Protein AF-A0A553RM93-F1 (afdb_monomer)

InterPro domains:
  IPR006202 Neurotransmitter-gated ion-channel ligand-binding domain [PF02931] (1-61)
  IPR036734 Neurotransmitter-gated ion-channel ligand-binding domain superfamily [G3DSA:2.70.170.10] (1-61)
  IPR036734 Neurotransmitter-gated ion-channel ligand-binding domain superfamily [SSF63712] (1-61)

Radius of gyration: 13.66 Å; Cα contacts (8 Å, |Δi|>4): 75; chains: 1; bounding box: 31×23×34 Å

Organism: NCBI:txid2873325

Solvent-accessible surface area (backbone atoms only — not comparable to full-atom values): 4003 Å² total; per-residue (Å²): 79,77,88,58,45,57,88,69,100,60,66,64,51,79,42,55,65,78,58,48,72,75,47,93,71,84,91,81,76,65,95,84,61,89,80,84,80,77,47,64,78,97,52,67,47,54,43,37,34,36,31,38,82,9,51,73,47,78,50,75,79

Structure (mmCIF, N/CA/C/O backbone):
data_AF-A0A553RM93-F1
#
_entry.id   AF-A0A553RM93-F1
#
loop_
_atom_site.group_PDB
_atom_site.id
_atom_site.type_symbol
_atom_site.label_atom_id
_atom_site.label_alt_id
_atom_site.label_comp_id
_atom_site.label_asym_id
_atom_site.label_entity_id
_atom_site.label_seq_id
_atom_site.pdbx_PDB_ins_code
_atom_site.Cartn_x
_atom_site.Cartn_y
_atom_site.Cartn_z
_atom_site.occupancy
_atom_site.B_iso_or_equiv
_atom_site.auth_seq_id
_atom_site.auth_comp_id
_atom_site.auth_asym_id
_atom_site.auth_atom_id
_atom_site.pdbx_PDB_model_num
ATOM 1 N N . ASP A 1 1 ? -4.309 -6.238 3.462 1.00 76.50 1 ASP A N 1
ATOM 2 C CA . ASP A 1 1 ? -3.633 -7.082 4.463 1.00 76.50 1 ASP A CA 1
ATOM 3 C C . ASP A 1 1 ? -4.511 -7.079 5.700 1.00 76.50 1 ASP A C 1
ATOM 5 O O . 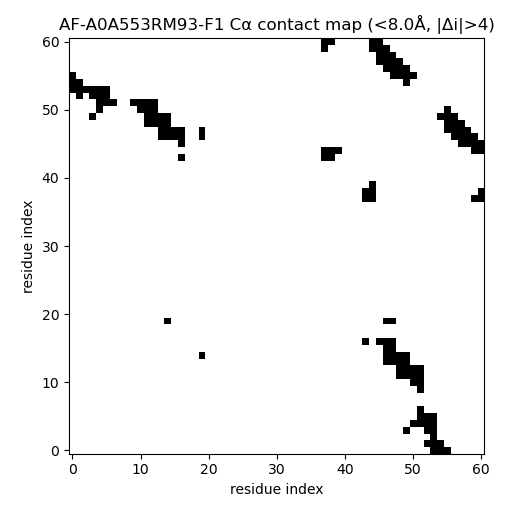ASP A 1 1 ? -4.594 -6.060 6.376 1.00 76.50 1 ASP A O 1
ATOM 9 N N . GLU A 1 2 ? -5.230 -8.175 5.952 1.00 84.81 2 GLU A N 1
ATOM 10 C CA . GLU A 1 2 ? -6.208 -8.251 7.051 1.00 84.81 2 GLU A CA 1
ATOM 11 C C . GLU A 1 2 ? -5.578 -7.987 8.427 1.00 84.81 2 GLU A C 1
ATOM 13 O O . GLU A 1 2 ? -6.256 -7.534 9.344 1.00 84.81 2 GLU A O 1
ATOM 18 N N . ARG A 1 3 ? -4.262 -8.196 8.560 1.00 89.69 3 ARG A N 1
ATOM 19 C CA . ARG A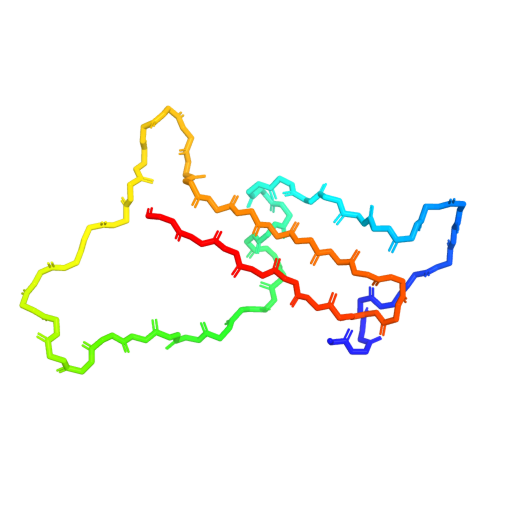 1 3 ? -3.504 -7.958 9.797 1.00 89.69 3 ARG A CA 1
ATOM 20 C C . ARG A 1 3 ? -3.333 -6.476 10.130 1.00 89.69 3 ARG A C 1
ATOM 22 O O . ARG A 1 3 ? -2.912 -6.153 11.234 1.00 89.69 3 ARG A O 1
ATOM 29 N N . LEU A 1 4 ? -3.598 -5.586 9.174 1.00 89.00 4 LEU A N 1
ATOM 30 C CA . LEU A 1 4 ? -3.430 -4.137 9.315 1.00 89.00 4 LEU A CA 1
ATOM 31 C C . LEU A 1 4 ? -4.766 -3.396 9.449 1.00 89.00 4 LEU A C 1
ATOM 33 O O . LEU A 1 4 ? -4.799 -2.175 9.317 1.00 89.00 4 LEU A O 1
ATOM 37 N N . ARG A 1 5 ? -5.859 -4.122 9.712 1.00 89.75 5 ARG A N 1
ATOM 38 C CA . ARG A 1 5 ? -7.155 -3.531 10.061 1.00 89.75 5 ARG A CA 1
ATOM 39 C C . ARG A 1 5 ? -7.054 -2.776 11.379 1.00 89.75 5 ARG A C 1
ATOM 41 O O . ARG A 1 5 ? -6.355 -3.207 12.297 1.00 89.75 5 ARG A O 1
ATOM 48 N N . PHE A 1 6 ? -7.759 -1.657 11.472 1.00 88.50 6 PHE A N 1
ATOM 49 C CA . PHE A 1 6 ? -7.781 -0.840 12.679 1.00 88.50 6 PHE A CA 1
ATOM 50 C C . PHE A 1 6 ? -9.141 -0.167 12.850 1.00 88.50 6 PHE A C 1
ATOM 52 O O . PHE A 1 6 ? -9.840 0.102 11.877 1.00 88.50 6 PHE A O 1
ATOM 59 N N . GLU A 1 7 ? -9.494 0.130 14.097 1.00 91.00 7 GLU A N 1
ATOM 60 C CA . GLU A 1 7 ? -10.700 0.878 14.448 1.00 91.00 7 GLU A CA 1
ATOM 61 C C . GLU A 1 7 ? -10.300 2.241 15.017 1.00 91.00 7 GLU A C 1
ATOM 63 O O . GLU A 1 7 ? -9.416 2.345 15.872 1.00 91.00 7 GLU A O 1
ATOM 68 N N . GLY A 1 8 ? -10.926 3.309 14.530 1.00 88.25 8 GLY A N 1
ATOM 69 C CA . GLY A 1 8 ? -10.646 4.665 14.982 1.00 88.25 8 GLY A CA 1
ATOM 70 C C . GLY A 1 8 ? -11.471 5.714 14.237 1.00 88.25 8 GLY A C 1
ATOM 71 O O . GLY A 1 8 ? -12.185 5.388 13.296 1.00 88.25 8 GLY A O 1
ATOM 72 N N . PRO A 1 9 ? -11.366 6.996 14.624 1.00 90.75 9 PRO A N 1
ATOM 73 C CA . PRO A 1 9 ? -12.125 8.080 13.994 1.00 90.75 9 PRO A CA 1
ATOM 74 C C . PRO A 1 9 ? -11.630 8.444 12.582 1.00 90.75 9 PRO A C 1
ATOM 76 O O . PRO A 1 9 ? -12.234 9.281 11.917 1.00 90.75 9 PRO A O 1
ATOM 79 N N . MET A 1 10 ? -10.504 7.878 12.137 1.00 88.44 10 MET A N 1
ATOM 80 C CA . MET A 1 10 ? -9.910 8.138 10.826 1.00 88.44 10 MET A CA 1
ATOM 81 C C . MET A 1 10 ? -10.060 6.915 9.928 1.00 88.44 10 MET A C 1
ATOM 83 O O . MET A 1 10 ? -9.668 5.830 10.326 1.00 88.44 10 MET A O 1
ATOM 87 N N . ASN A 1 11 ? -10.494 7.106 8.684 1.00 88.44 11 ASN A N 1
ATOM 88 C CA . ASN A 1 11 ? -10.653 5.994 7.735 1.00 88.44 11 ASN A CA 1
ATOM 89 C C . ASN A 1 11 ? -9.344 5.640 7.003 1.00 88.44 11 ASN A C 1
ATOM 91 O O . ASN A 1 11 ? -9.255 4.615 6.338 1.00 88.44 11 ASN A O 1
ATOM 95 N N . ILE A 1 12 ? -8.329 6.519 7.055 1.00 87.94 12 ILE A N 1
ATOM 96 C CA . ILE A 1 12 ? -7.063 6.346 6.328 1.00 87.94 12 ILE A CA 1
ATOM 97 C C . ILE A 1 12 ? -5.880 6.768 7.199 1.00 87.94 12 ILE A C 1
ATOM 99 O O . ILE A 1 12 ? -5.742 7.942 7.550 1.00 87.94 12 ILE A O 1
ATOM 103 N N . LEU A 1 13 ? -4.960 5.837 7.443 1.00 86.81 13 LEU A N 1
ATOM 104 C CA . LEU A 1 13 ? -3.660 6.108 8.052 1.00 86.81 13 LEU A CA 1
ATOM 105 C C . LEU A 1 13 ? -2.615 6.362 6.968 1.00 86.81 13 LEU A C 1
ATOM 107 O O . LEU A 1 13 ? -2.413 5.547 6.069 1.00 86.81 13 LEU A O 1
ATOM 111 N N . ARG A 1 14 ? -1.928 7.504 7.054 1.00 85.38 14 ARG A N 1
ATOM 112 C CA . ARG A 1 14 ? -0.795 7.848 6.183 1.00 85.38 14 ARG A CA 1
ATOM 113 C C . ARG A 1 14 ? 0.492 7.566 6.940 1.00 85.38 14 ARG A C 1
ATOM 115 O O . ARG A 1 14 ? 0.754 8.206 7.955 1.00 85.38 14 ARG A O 1
ATOM 122 N N . LEU A 1 15 ? 1.281 6.619 6.451 1.00 83.69 15 LEU A N 1
ATOM 123 C CA . LEU A 1 15 ? 2.502 6.188 7.118 1.00 83.69 15 LEU A CA 1
ATOM 124 C C . LEU A 1 15 ? 3.733 6.848 6.507 1.00 83.69 15 LEU A C 1
ATOM 126 O O . LEU A 1 15 ? 3.832 7.037 5.294 1.00 83.69 15 LEU A O 1
ATOM 130 N N . ASN A 1 16 ? 4.686 7.179 7.375 1.00 79.19 16 ASN A N 1
ATOM 131 C CA . ASN A 1 16 ? 6.011 7.614 6.959 1.00 79.19 16 ASN A CA 1
ATOM 132 C C . ASN A 1 16 ? 6.874 6.412 6.525 1.00 79.19 16 ASN A C 1
ATOM 134 O O . ASN A 1 16 ? 6.529 5.247 6.744 1.00 79.19 16 ASN A O 1
ATOM 138 N N . ASN A 1 17 ? 8.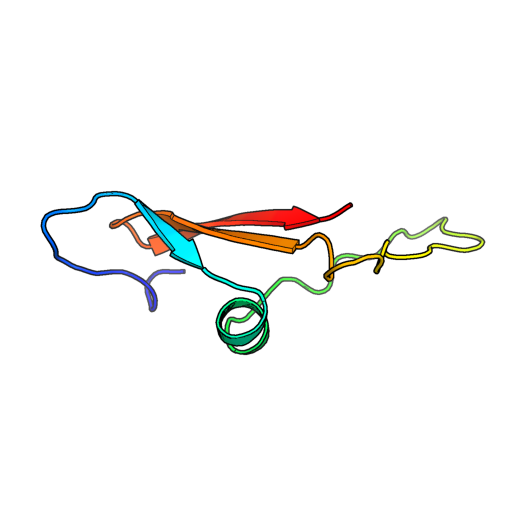043 6.701 5.951 1.00 74.06 17 ASN A N 1
ATOM 139 C CA . ASN A 1 17 ? 8.969 5.679 5.454 1.00 74.06 17 ASN A CA 1
ATOM 140 C C . ASN A 1 17 ? 9.432 4.669 6.517 1.00 74.06 17 ASN A C 1
ATOM 142 O O . ASN A 1 17 ? 9.704 3.520 6.175 1.00 74.06 17 ASN A O 1
ATOM 146 N N 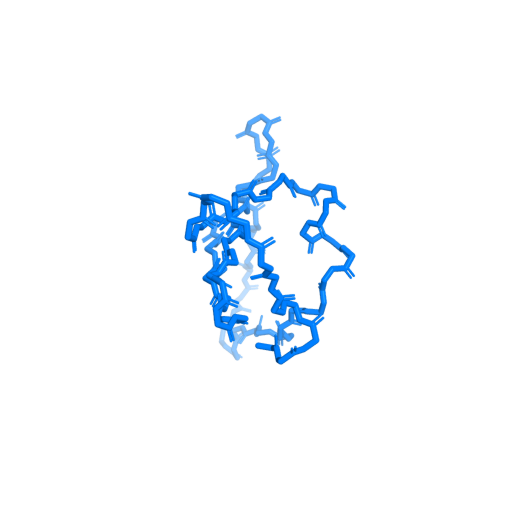. LEU A 1 18 ? 9.510 5.071 7.791 1.00 77.56 18 LEU A N 1
ATOM 147 C CA . LEU A 1 18 ? 9.978 4.207 8.879 1.00 77.56 18 LEU A CA 1
ATOM 148 C C . LEU A 1 18 ? 8.961 3.117 9.240 1.00 77.56 18 LEU A C 1
ATOM 150 O O . LEU A 1 18 ? 9.351 2.001 9.571 1.00 77.56 18 LEU A O 1
ATOM 154 N N . MET A 1 19 ? 7.664 3.426 9.195 1.00 79.19 19 MET A N 1
ATOM 155 C CA . MET A 1 19 ? 6.625 2.407 9.368 1.00 79.19 19 MET A CA 1
ATOM 156 C C . MET A 1 19 ? 6.405 1.603 8.087 1.00 79.19 19 MET A C 1
ATOM 158 O O . MET A 1 19 ? 6.202 0.393 8.163 1.00 79.19 19 MET A O 1
ATOM 162 N N . ALA A 1 20 ? 6.519 2.235 6.915 1.00 79.19 20 ALA A N 1
ATOM 163 C CA . ALA A 1 20 ? 6.371 1.546 5.636 1.00 79.19 20 ALA A CA 1
ATOM 164 C C . ALA A 1 20 ? 7.414 0.432 5.425 1.00 79.19 20 ALA A C 1
ATOM 166 O O . ALA A 1 20 ? 7.103 -0.561 4.778 1.00 79.19 20 ALA A O 1
ATOM 167 N N . SER A 1 21 ? 8.624 0.553 5.987 1.00 79.94 21 SER A N 1
ATOM 168 C CA . SER A 1 21 ? 9.658 -0.493 5.904 1.00 79.94 21 SER A CA 1
ATOM 169 C C . SER A 1 21 ? 9.415 -1.700 6.816 1.00 79.94 21 SER A C 1
ATOM 171 O O . SER A 1 21 ? 10.042 -2.738 6.620 1.00 79.94 21 SER A O 1
ATOM 173 N N . LYS A 1 22 ? 8.522 -1.582 7.807 1.00 84.62 22 LYS A N 1
ATOM 174 C CA . LYS A 1 22 ? 8.142 -2.679 8.715 1.00 84.62 22 LYS A CA 1
ATOM 175 C C . LYS A 1 22 ? 6.927 -3.464 8.225 1.00 84.62 22 LYS A C 1
ATOM 177 O O . LYS A 1 22 ? 6.606 -4.505 8.789 1.00 84.62 22 LYS A O 1
ATOM 182 N N . ILE A 1 23 ? 6.242 -2.952 7.208 1.00 85.19 23 ILE A N 1
ATOM 183 C CA . ILE A 1 23 ? 5.074 -3.585 6.609 1.00 85.19 23 ILE A CA 1
ATOM 184 C C . ILE A 1 23 ? 5.533 -4.399 5.407 1.00 85.19 23 ILE A C 1
ATOM 186 O O . ILE A 1 23 ? 6.351 -3.948 4.604 1.00 85.19 23 ILE A O 1
ATOM 190 N N . TRP A 1 24 ? 5.004 -5.616 5.291 1.00 86.75 24 TRP A N 1
ATOM 191 C CA . TRP A 1 24 ? 5.256 -6.451 4.128 1.00 86.75 24 TRP A CA 1
ATOM 192 C C . TRP A 1 24 ? 4.772 -5.731 2.860 1.00 86.75 24 TRP A C 1
ATOM 194 O O . TRP A 1 24 ? 3.636 -5.262 2.792 1.00 86.75 24 TRP A O 1
ATOM 204 N N . THR A 1 25 ? 5.649 -5.634 1.863 1.00 84.06 25 THR A N 1
ATOM 205 C CA . THR A 1 25 ? 5.342 -5.093 0.534 1.00 84.06 25 THR A CA 1
ATOM 206 C C . THR A 1 25 ? 5.759 -6.123 -0.513 1.00 84.06 25 THR A C 1
ATOM 208 O O . THR A 1 25 ? 6.742 -6.832 -0.285 1.00 84.06 25 THR A O 1
ATOM 211 N N . PRO A 1 26 ? 5.024 -6.248 -1.631 1.00 84.38 26 PRO A N 1
ATOM 212 C CA . PRO A 1 26 ? 5.370 -7.202 -2.674 1.00 84.38 26 PRO A CA 1
ATOM 213 C C . PRO A 1 26 ? 6.718 -6.842 -3.307 1.00 84.38 26 PRO A C 1
ATOM 215 O O . PRO A 1 26 ? 7.018 -5.670 -3.551 1.00 84.38 26 PRO A O 1
ATOM 218 N N . ASP A 1 27 ? 7.506 -7.857 -3.632 1.00 82.88 27 ASP A N 1
ATOM 219 C CA . ASP A 1 27 ? 8.820 -7.788 -4.274 1.00 82.88 27 ASP A CA 1
ATOM 220 C C . ASP A 1 27 ? 8.712 -7.520 -5.786 1.00 82.88 27 ASP A C 1
ATOM 222 O O . ASP A 1 27 ? 9.204 -8.261 -6.633 1.00 82.88 27 ASP A O 1
ATOM 226 N N . THR A 1 28 ? 8.051 -6.417 -6.142 1.00 82.06 28 THR A N 1
ATOM 227 C CA . THR A 1 28 ? 7.788 -6.050 -7.541 1.00 82.06 28 THR A CA 1
ATOM 228 C C . THR A 1 28 ? 9.073 -5.609 -8.248 1.00 82.06 28 THR A C 1
ATOM 230 O O . THR A 1 28 ? 9.739 -4.671 -7.805 1.00 82.06 28 THR A O 1
ATOM 233 N N . PHE A 1 29 ? 9.397 -6.237 -9.381 1.00 79.38 29 PHE A N 1
ATOM 234 C CA . PHE A 1 29 ? 10.561 -5.905 -10.207 1.00 79.38 29 PHE A CA 1
ATOM 235 C C . PHE A 1 29 ? 10.196 -5.783 -11.695 1.00 79.38 29 PHE A C 1
ATOM 237 O O . PHE A 1 29 ? 9.202 -6.335 -12.161 1.00 79.38 29 PHE A O 1
ATOM 244 N N . PHE A 1 30 ? 11.015 -5.057 -12.461 1.00 79.19 30 PHE A N 1
ATOM 245 C CA . PHE A 1 30 ? 10.845 -4.906 -13.908 1.00 79.19 30 PHE A CA 1
ATOM 246 C C . PHE A 1 30 ? 11.677 -5.957 -14.655 1.00 79.19 30 PHE A C 1
ATOM 248 O O . PHE A 1 30 ? 12.903 -5.856 -14.681 1.00 79.19 30 PHE A O 1
ATOM 255 N N . HIS A 1 31 ? 11.031 -6.932 -15.308 1.00 79.31 31 HIS A N 1
ATOM 256 C CA . HIS A 1 31 ? 11.714 -8.009 -16.051 1.00 79.31 31 HIS A CA 1
ATOM 257 C C . HIS A 1 31 ? 12.695 -7.512 -17.130 1.00 79.31 31 HIS A C 1
ATOM 259 O O . HIS A 1 31 ? 13.677 -8.181 -17.432 1.00 79.31 31 HIS A O 1
ATOM 265 N N . ASN A 1 32 ? 12.444 -6.337 -17.709 1.00 84.06 32 ASN A N 1
ATOM 266 C CA . ASN A 1 32 ? 13.249 -5.716 -18.765 1.00 84.06 32 ASN A CA 1
ATOM 267 C C . ASN A 1 32 ? 14.024 -4.473 -18.282 1.00 84.06 32 ASN A C 1
ATOM 269 O O . ASN A 1 32 ? 14.477 -3.661 -19.095 1.00 84.06 32 ASN A O 1
ATOM 273 N N . GLY A 1 33 ? 14.170 -4.298 -16.967 1.00 69.31 33 GLY A N 1
ATOM 274 C CA . GLY A 1 33 ? 14.889 -3.169 -16.391 1.00 69.31 33 GLY A CA 1
ATOM 275 C C . GLY A 1 33 ? 16.385 -3.244 -16.697 1.00 69.31 33 GLY A C 1
ATOM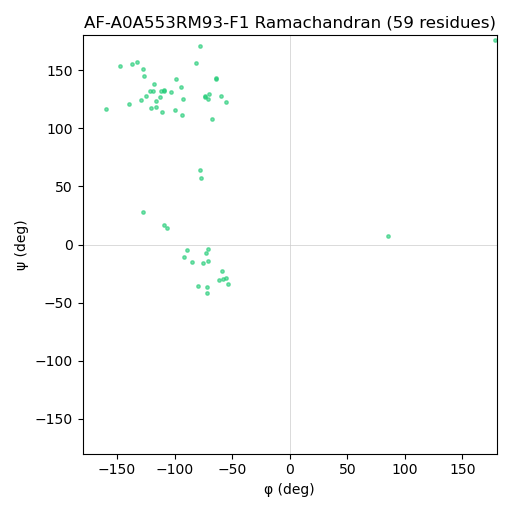 276 O O . GLY A 1 33 ? 17.097 -4.050 -16.113 1.00 69.31 33 GLY A O 1
ATOM 277 N N . LYS A 1 34 ? 16.890 -2.372 -17.580 1.00 72.38 34 LYS A N 1
ATOM 278 C CA . LYS A 1 34 ? 18.344 -2.242 -17.811 1.00 72.38 34 LYS A CA 1
ATOM 279 C C . LYS A 1 34 ? 19.050 -1.559 -16.634 1.00 72.38 34 LYS A C 1
ATOM 281 O O . LYS A 1 34 ? 20.137 -1.968 -16.244 1.00 72.38 34 LYS A O 1
ATOM 286 N N . LYS A 1 35 ? 18.435 -0.508 -16.076 1.00 67.00 35 LYS A N 1
ATOM 287 C CA . LYS A 1 35 ? 18.870 0.188 -14.855 1.00 67.00 35 LYS A CA 1
ATOM 288 C C . LYS A 1 35 ? 17.690 0.960 -14.260 1.00 67.00 35 LYS A C 1
ATOM 290 O O . LYS A 1 35 ? 17.183 1.874 -14.902 1.00 67.00 35 LYS A O 1
ATOM 295 N N . SER A 1 36 ? 17.257 0.600 -13.055 1.00 61.16 36 SER A N 1
ATOM 296 C CA . SER A 1 36 ? 16.210 1.307 -12.304 1.00 61.16 36 SER A CA 1
ATOM 297 C C . SER A 1 36 ? 16.821 2.033 -11.108 1.00 61.16 36 SER A C 1
ATOM 299 O O . SER A 1 36 ? 17.589 1.433 -10.356 1.00 61.16 36 SER A O 1
ATOM 301 N N . VAL A 1 37 ? 16.483 3.309 -10.916 1.00 70.62 37 VAL A N 1
ATOM 302 C CA . VAL A 1 37 ? 16.926 4.116 -9.769 1.00 70.62 37 VAL A CA 1
ATOM 303 C C . VAL A 1 37 ? 15.688 4.579 -9.015 1.00 70.62 37 VAL A C 1
ATOM 305 O O . VAL A 1 37 ? 14.885 5.315 -9.572 1.00 70.62 37 VAL A O 1
ATOM 308 N N . ALA A 1 38 ? 15.539 4.156 -7.760 1.00 67.06 38 ALA A N 1
ATOM 309 C CA . ALA A 1 38 ? 14.521 4.716 -6.874 1.00 67.06 38 ALA A CA 1
ATOM 310 C C . ALA A 1 38 ? 14.955 6.124 -6.436 1.00 67.06 38 ALA A C 1
ATOM 312 O O . ALA A 1 38 ? 16.085 6.300 -5.964 1.00 67.06 38 ALA A O 1
ATOM 313 N N . HIS A 1 39 ? 14.091 7.130 -6.592 1.00 69.88 39 HIS A N 1
ATOM 314 C CA . HIS A 1 39 ? 14.458 8.510 -6.272 1.00 69.88 39 HIS A CA 1
ATOM 315 C C . HIS A 1 39 ? 14.533 8.726 -4.747 1.00 69.88 39 HIS A C 1
ATOM 317 O O . HIS A 1 39 ? 13.583 8.441 -4.015 1.00 69.88 39 HIS A O 1
ATOM 323 N N . ASN A 1 40 ? 15.666 9.262 -4.267 1.00 61.88 40 ASN A N 1
ATOM 324 C CA . ASN A 1 40 ? 15.991 9.379 -2.835 1.00 61.88 40 ASN A CA 1
ATOM 325 C C . ASN A 1 40 ? 16.401 10.803 -2.376 1.00 61.88 40 ASN A C 1
ATOM 327 O O . ASN A 1 40 ? 17.180 10.943 -1.440 1.00 61.88 40 ASN A O 1
ATOM 331 N N . MET A 1 41 ? 15.926 11.876 -3.025 1.00 40.69 41 MET A N 1
ATOM 332 C CA . MET A 1 41 ? 16.186 13.267 -2.590 1.00 40.69 41 MET A CA 1
ATOM 333 C C . MET A 1 41 ? 14.875 14.042 -2.394 1.00 40.69 41 MET A C 1
ATOM 335 O O . MET A 1 41 ? 14.077 14.092 -3.326 1.00 40.69 41 MET A O 1
ATOM 339 N N . THR A 1 42 ? 14.605 14.703 -1.257 1.00 60.09 42 THR A N 1
ATOM 340 C CA . THR A 1 42 ? 15.301 14.768 0.059 1.00 60.09 42 THR A CA 1
ATOM 341 C C . THR A 1 42 ? 14.852 13.688 1.063 1.00 60.09 42 THR A C 1
ATOM 343 O O . THR A 1 42 ? 15.427 13.574 2.142 1.00 60.09 42 THR A O 1
ATOM 346 N N . MET A 1 43 ? 13.851 12.879 0.706 1.00 58.47 43 MET A N 1
ATOM 347 C CA . MET A 1 43 ? 13.376 11.683 1.416 1.00 58.47 43 MET A CA 1
ATOM 348 C C . MET A 1 43 ? 13.105 10.581 0.375 1.00 58.47 43 MET A C 1
ATOM 350 O O . MET A 1 43 ? 12.816 10.916 -0.777 1.00 58.47 43 MET A O 1
ATOM 354 N N . PRO A 1 44 ? 13.150 9.282 0.734 1.00 63.44 44 PRO A N 1
ATOM 355 C CA . PRO A 1 44 ? 12.680 8.222 -0.153 1.00 63.44 44 PRO A CA 1
ATOM 356 C C . PRO A 1 44 ? 11.231 8.506 -0.563 1.00 63.44 44 PRO A C 1
ATOM 358 O O . PRO A 1 44 ? 10.366 8.647 0.306 1.00 63.44 44 PRO A O 1
ATOM 361 N N . ASN A 1 45 ? 10.954 8.598 -1.864 1.00 70.50 45 ASN A N 1
ATOM 362 C CA . ASN A 1 45 ? 9.617 8.916 -2.376 1.00 70.50 45 ASN A CA 1
ATOM 363 C C . ASN A 1 45 ? 8.705 7.684 -2.325 1.00 70.50 45 ASN A C 1
ATOM 365 O O . ASN A 1 45 ? 8.291 7.161 -3.357 1.00 70.50 45 ASN A O 1
ATOM 369 N N . LYS A 1 46 ? 8.427 7.195 -1.115 1.00 76.56 46 LYS A N 1
ATOM 370 C CA . LYS A 1 46 ? 7.491 6.107 -0.841 1.00 76.56 46 LYS A CA 1
ATOM 371 C C . LYS A 1 46 ? 6.381 6.643 0.051 1.00 76.56 46 LYS A C 1
ATOM 373 O O . LYS A 1 46 ? 6.631 7.313 1.049 1.00 76.56 46 LYS A O 1
ATOM 378 N N . LEU A 1 47 ? 5.143 6.351 -0.317 1.00 80.94 47 LEU A N 1
ATOM 379 C CA . LEU A 1 47 ? 3.978 6.661 0.499 1.00 80.94 47 LEU A CA 1
ATOM 380 C C . LEU A 1 47 ? 3.145 5.396 0.637 1.00 80.94 47 LEU A C 1
ATOM 382 O O . LEU A 1 47 ? 2.744 4.806 -0.365 1.00 80.94 47 LEU A O 1
ATOM 386 N N . LEU A 1 48 ? 2.890 5.007 1.884 1.00 85.75 48 LEU A N 1
ATOM 387 C CA . LEU A 1 48 ? 2.009 3.901 2.225 1.00 85.75 48 LEU A CA 1
ATOM 388 C C . LEU A 1 48 ? 0.775 4.458 2.939 1.00 85.75 48 LEU A C 1
ATOM 390 O O . LEU A 1 48 ? 0.896 5.205 3.915 1.00 85.75 48 LEU A O 1
ATOM 394 N N . ARG A 1 49 ? -0.412 4.110 2.445 1.00 88.06 49 ARG A N 1
ATOM 395 C CA . ARG A 1 49 ? -1.689 4.408 3.098 1.00 88.06 49 ARG A CA 1
ATOM 396 C C . ARG A 1 49 ? -2.396 3.109 3.447 1.00 88.06 49 ARG A C 1
ATOM 398 O O . ARG A 1 49 ? -2.410 2.196 2.626 1.00 88.06 49 ARG A O 1
ATOM 405 N N . ILE A 1 50 ? -2.977 3.057 4.638 1.00 89.06 50 ILE A N 1
ATOM 406 C CA . ILE A 1 50 ? -3.768 1.927 5.129 1.00 89.06 50 ILE A CA 1
ATOM 407 C C . ILE A 1 50 ? -5.199 2.418 5.328 1.00 89.06 50 ILE A C 1
ATOM 409 O O . ILE A 1 50 ? -5.402 3.411 6.028 1.00 89.06 50 ILE A O 1
ATOM 413 N N . GLN A 1 51 ? -6.160 1.764 4.686 1.00 90.81 51 GLN A N 1
ATOM 414 C CA . GLN A 1 51 ? -7.585 1.935 4.970 1.00 90.81 51 GLN A CA 1
ATOM 415 C C . GLN A 1 51 ? -7.986 1.100 6.195 1.00 90.81 51 GLN A C 1
ATOM 417 O O . GLN A 1 51 ? -7.310 0.132 6.539 1.00 90.81 51 GLN A O 1
ATOM 422 N N . ASP A 1 52 ? -9.060 1.489 6.870 1.00 88.50 52 ASP A N 1
ATOM 423 C CA . ASP A 1 52 ? -9.630 0.798 8.039 1.00 88.50 52 ASP A CA 1
ATOM 424 C C . ASP A 1 52 ? -9.935 -0.694 7.791 1.00 88.50 52 ASP A C 1
ATOM 426 O O . ASP A 1 52 ? -9.713 -1.546 8.657 1.00 88.50 52 ASP A O 1
ATOM 430 N N . ASP A 1 53 ? -10.339 -1.035 6.569 1.00 87.69 53 ASP A N 1
ATOM 431 C CA . ASP A 1 53 ? -10.535 -2.402 6.076 1.00 87.69 53 ASP A CA 1
ATOM 432 C C . ASP A 1 53 ? -9.231 -3.209 5.865 1.00 87.69 53 ASP A C 1
ATOM 434 O O . ASP A 1 53 ? -9.273 -4.406 5.570 1.00 87.69 53 ASP A O 1
ATOM 438 N N . GLY A 1 54 ? -8.063 -2.590 6.061 1.00 85.38 54 GLY A N 1
ATOM 439 C CA . GLY A 1 54 ? -6.744 -3.192 5.864 1.00 85.38 54 GLY A CA 1
ATOM 440 C C . GLY A 1 54 ? -6.233 -3.115 4.420 1.00 85.38 54 GLY A C 1
ATOM 441 O O . GLY A 1 54 ? -5.188 -3.702 4.103 1.00 85.38 54 GLY A O 1
ATOM 442 N N . THR A 1 55 ? -6.924 -2.411 3.521 1.00 89.50 55 THR A N 1
ATOM 443 C CA . THR A 1 55 ? -6.478 -2.189 2.142 1.00 89.50 55 THR A CA 1
ATOM 444 C C . THR A 1 55 ? -5.276 -1.246 2.117 1.00 89.50 55 THR A C 1
ATOM 446 O O . THR A 1 55 ? -5.289 -0.161 2.701 1.00 89.50 55 THR A O 1
ATOM 449 N N . LEU A 1 56 ? -4.221 -1.655 1.409 1.00 87.06 56 LEU A N 1
ATOM 450 C CA . LEU A 1 56 ? -2.964 -0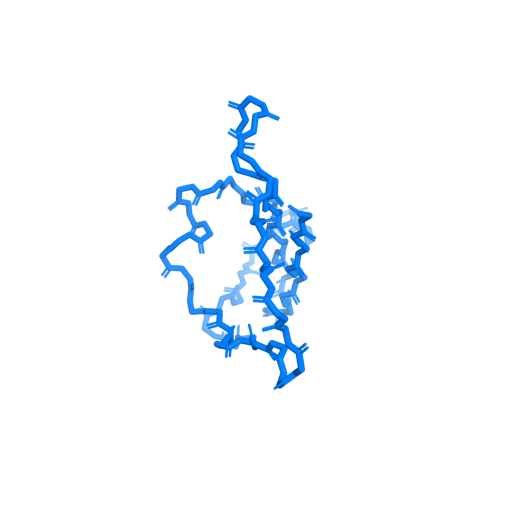.917 1.311 1.00 87.06 56 LEU A CA 1
ATOM 451 C C . LEU A 1 56 ? -2.861 -0.199 -0.034 1.00 87.06 56 LEU A C 1
ATOM 453 O O . LEU A 1 56 ? -3.008 -0.817 -1.086 1.00 87.06 56 LEU A O 1
ATOM 457 N N . LEU A 1 57 ? -2.520 1.087 -0.002 1.00 88.00 57 LEU A N 1
ATOM 458 C CA . LEU A 1 57 ? -2.077 1.836 -1.174 1.00 88.00 57 LEU A CA 1
ATOM 459 C C . LEU A 1 57 ? -0.599 2.175 -1.011 1.00 88.00 57 LEU A C 1
ATOM 461 O O . LEU A 1 57 ? -0.234 2.961 -0.136 1.00 88.00 57 LEU A O 1
ATOM 465 N N . TYR A 1 58 ? 0.238 1.599 -1.868 1.00 85.56 58 TYR A N 1
ATOM 466 C CA . TYR A 1 58 ? 1.678 1.821 -1.879 1.00 85.56 58 TYR A CA 1
ATOM 467 C C . TYR A 1 58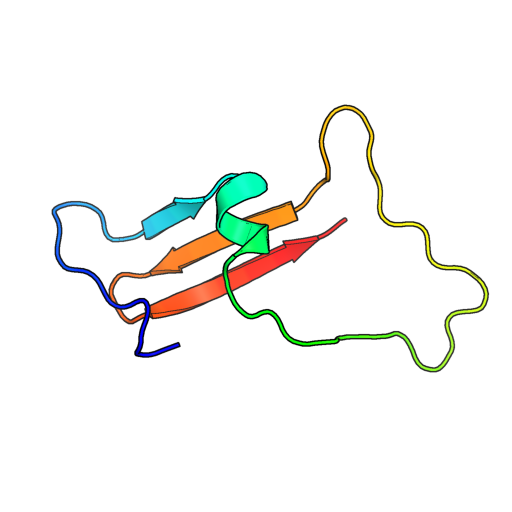 ? 2.101 2.488 -3.187 1.00 85.56 58 TYR A C 1
ATOM 469 O O . TYR A 1 58 ? 1.927 1.923 -4.264 1.00 85.56 58 TYR A O 1
ATOM 477 N N . THR A 1 59 ? 2.661 3.693 -3.099 1.00 82.06 59 THR A N 1
ATOM 478 C CA . THR A 1 59 ? 3.149 4.448 -4.262 1.00 82.06 59 THR A CA 1
ATOM 479 C C . THR A 1 59 ? 4.630 4.760 -4.102 1.00 82.06 59 THR A C 1
ATOM 481 O O . THR A 1 59 ? 5.035 5.251 -3.045 1.00 82.06 59 THR A O 1
ATOM 484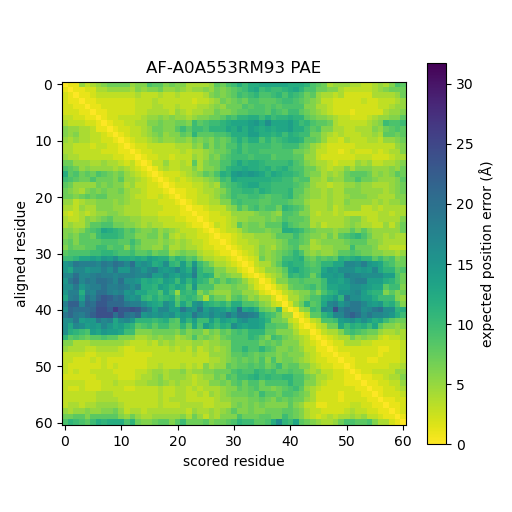 N N . MET A 1 60 ? 5.418 4.511 -5.150 1.00 82.12 60 MET A N 1
ATOM 485 C CA . MET A 1 60 ? 6.842 4.842 -5.223 1.00 82.12 60 MET A CA 1
ATOM 486 C C . MET A 1 60 ? 7.156 5.652 -6.489 1.00 82.12 60 MET A C 1
ATOM 488 O O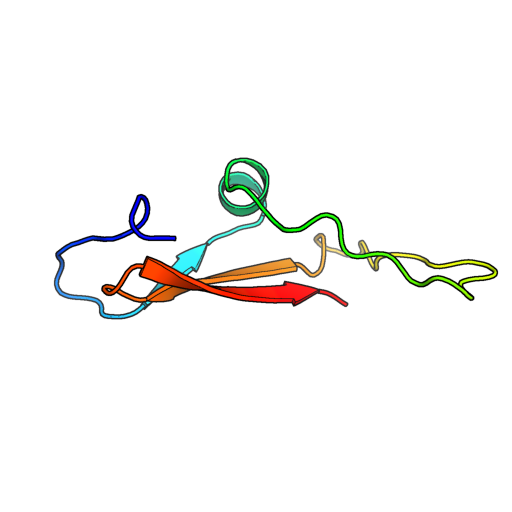 . MET A 1 60 ? 6.463 5.493 -7.495 1.00 82.12 60 MET A O 1
ATOM 492 N N . ARG A 1 61 ? 8.186 6.505 -6.433 1.00 74.56 61 ARG A N 1
ATOM 493 C CA . ARG A 1 61 ? 8.742 7.215 -7.594 1.00 74.56 61 ARG A CA 1
ATOM 494 C C . ARG A 1 61 ? 10.221 6.909 -7.767 1.00 74.56 61 ARG A C 1
ATOM 496 O O . ARG A 1 61 ? 10.998 7.123 -6.808 1.00 74.56 61 ARG A O 1
#

Nearest PDB structures (foldseek):
  7qne-assembly1_A  TM=9.909E-01  e=1.230E-07  Homo sapiens
  8dd2-assembly1_B  TM=9.817E-01  e=2.311E-07  Homo sapiens
  9eqg-assembly1_D  TM=9.815E-01  e=3.593E-07  Homo sapiens
  8g5h-assembly1_A  TM=9.776E-01  e=7.657E-07  Mus musculus
  7qna-assembly1_A  TM=9.872E-01  e=1.049E-06  Homo sapiens

Mean predicted aligned error: 6.72 Å

Secondary structure (DSSP, 8-state):
-GGG---SS-SEEEE-HHHHTTS-------TT-S------SSS--EEEEEETT--EEEEE-

Sequence (61 aa):
DERLRFEGPMNILRLNNLMASKIWTPDTFFHNGKKSVAHNMTMPNKLLRIQDDGTLLYTMR

Foldseek 3Di:
DQVQADDDPDQKDKDDPVVVVVDDDDPDDDPPPPDDDFDQPPHRQWIWMAGNNRDIDIDTD

pLDDT: mean 80.07, std 9.98, range [40.69, 91.0]